Protein AF-A0A2A5DHK0-F1 (afdb_monomer_lite)

Secondary structure (DSSP, 8-state):
----------SHHHHHHHHHHHHHHH-SSPPPHHHHHHHHHHHHHHHHHHHHHHHHHHS--

pLDDT: mean 77.33, std 11.6, range [38.38, 91.44]

Foldseek 3Di:
DDDDPDDDDPDPVSVVVVVVVVCCVVPVDPDDPVNVVVVVVVVVVVVVVVVVVVVVVVPVD

Radius of gyration: 18.94 Å; chains: 1; bounding box: 35×35×50 Å

Sequence (61 aa):
MLTEPHQDITSKLLLNIRLMKLESFIYPRKLEEEDIDEDLHNLVTKYYSTWDNFIKTKHEF

Structure (mmCIF, N/CA/C/O backbone):
data_AF-A0A2A5DHK0-F1
#
_entry.id   AF-A0A2A5DHK0-F1
#
loop_
_atom_site.group_PDB
_atom_site.id
_atom_site.type_symbol
_atom_site.label_atom_id
_atom_site.label_alt_id
_atom_site.label_comp_id
_atom_site.label_asym_id
_atom_site.label_entity_id
_atom_site.label_seq_id
_atom_site.pdbx_PDB_ins_code
_atom_site.Cartn_x
_atom_site.Cartn_y
_atom_site.Cartn_z
_atom_site.occupancy
_atom_site.B_iso_or_equiv
_atom_site.auth_seq_id
_atom_site.auth_comp_id
_atom_site.auth_asym_id
_atom_site.auth_atom_id
_atom_site.pdbx_PDB_model_num
ATOM 1 N N . MET A 1 1 ? -14.611 23.169 3.284 1.00 38.38 1 MET A N 1
ATOM 2 C CA . MET A 1 1 ? -14.230 21.887 3.913 1.00 38.38 1 MET A CA 1
ATOM 3 C C . MET A 1 1 ? -13.103 22.192 4.882 1.00 38.38 1 MET A C 1
ATOM 5 O O . MET A 1 1 ? -12.127 22.793 4.455 1.00 38.38 1 MET A O 1
ATOM 9 N N . LEU A 1 2 ? -13.278 21.916 6.174 1.00 43.72 2 LEU A N 1
ATOM 10 C CA . LEU A 1 2 ? -12.232 22.131 7.177 1.00 43.72 2 LEU A CA 1
ATOM 11 C C . LEU A 1 2 ? -11.216 20.995 7.035 1.00 43.72 2 LEU A C 1
ATOM 13 O O . LEU A 1 2 ? -11.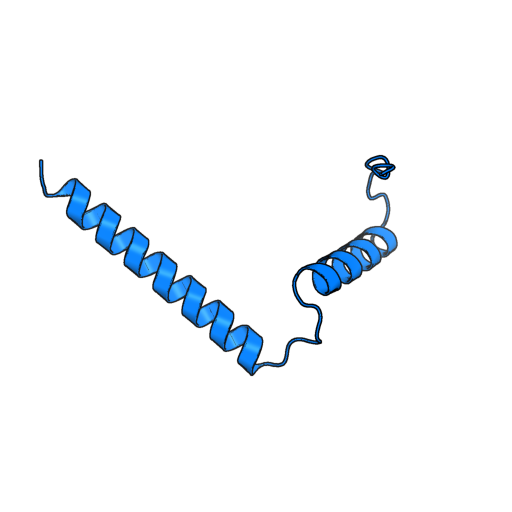547 19.844 7.301 1.00 43.72 2 LEU A O 1
ATOM 17 N N . THR A 1 3 ? -10.016 21.300 6.552 1.00 57.66 3 THR A N 1
ATOM 18 C CA . THR A 1 3 ? -8.886 20.368 6.583 1.00 57.66 3 THR A CA 1
ATOM 19 C C . THR A 1 3 ? -8.495 20.161 8.040 1.00 57.66 3 THR A C 1
ATOM 21 O O . THR A 1 3 ? -8.096 21.121 8.703 1.00 57.66 3 THR A O 1
ATOM 24 N N . GLU A 1 4 ? -8.654 18.940 8.557 1.00 59.06 4 GLU A N 1
ATOM 25 C CA . GLU A 1 4 ? -8.157 18.590 9.889 1.00 59.06 4 GLU A CA 1
ATOM 26 C C . GLU A 1 4 ? -6.665 18.963 9.980 1.00 59.06 4 GLU A C 1
ATOM 28 O O . GLU A 1 4 ? -5.897 18.612 9.080 1.00 59.06 4 GLU A O 1
ATOM 33 N N . PRO A 1 5 ? -6.232 19.696 11.021 1.00 61.88 5 PRO A N 1
ATOM 34 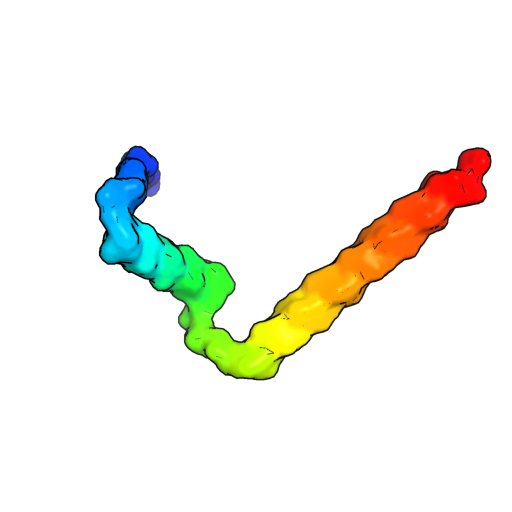C CA . PRO A 1 5 ? -4.825 20.030 11.182 1.00 61.88 5 PRO A CA 1
ATOM 35 C C . PRO A 1 5 ? -3.998 18.745 11.308 1.00 61.88 5 PRO A C 1
ATOM 37 O O . PRO A 1 5 ? -4.382 17.814 12.020 1.00 61.88 5 PRO A O 1
ATOM 40 N N . HIS A 1 6 ? -2.852 18.693 10.623 1.00 60.03 6 HIS A N 1
ATOM 41 C CA . HIS A 1 6 ? -1.904 17.589 10.743 1.00 60.03 6 HIS A CA 1
ATOM 42 C C . HIS A 1 6 ? -1.429 17.478 12.200 1.00 60.03 6 HIS A C 1
ATOM 44 O O . HIS A 1 6 ? -0.604 18.260 12.657 1.00 60.03 6 HIS A O 1
ATOM 50 N N . GLN A 1 7 ? -1.993 16.529 12.949 1.00 69.69 7 GLN A N 1
ATOM 51 C CA . GLN A 1 7 ? -1.528 16.188 14.294 1.00 69.69 7 GLN A CA 1
ATOM 52 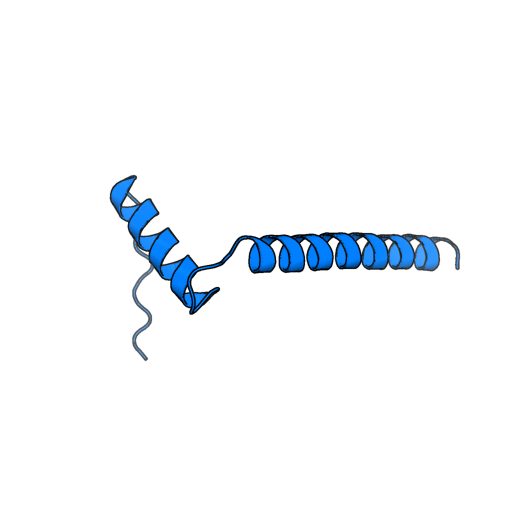C C . GLN A 1 7 ? -0.407 15.154 14.217 1.00 69.69 7 GLN A C 1
ATOM 54 O O . GLN A 1 7 ? -0.565 14.154 13.513 1.00 69.69 7 GLN A O 1
ATOM 59 N N . ASP A 1 8 ? 0.664 15.335 14.982 1.00 77.12 8 ASP A N 1
ATOM 60 C CA . ASP A 1 8 ? 1.745 14.353 15.082 1.00 77.12 8 ASP A CA 1
ATOM 61 C C . ASP A 1 8 ? 1.273 13.029 15.705 1.00 77.12 8 ASP A C 1
ATOM 63 O O . ASP A 1 8 ? 0.363 12.983 16.537 1.00 77.12 8 ASP A O 1
ATOM 67 N N . ILE A 1 9 ? 1.882 11.919 15.282 1.00 78.50 9 ILE A N 1
ATOM 68 C CA . ILE A 1 9 ? 1.614 10.587 15.837 1.00 78.50 9 ILE A CA 1
ATOM 69 C C . ILE A 1 9 ? 2.526 10.378 17.046 1.00 78.50 9 ILE A C 1
ATOM 71 O O . ILE A 1 9 ? 3.720 10.140 16.900 1.00 78.50 9 ILE A O 1
ATOM 75 N N . THR A 1 10 ? 1.956 10.442 18.247 1.00 84.19 10 THR A N 1
ATOM 76 C CA . THR A 1 10 ? 2.714 10.372 19.510 1.00 84.19 10 THR A CA 1
ATOM 77 C C . THR A 1 10 ? 2.621 9.017 20.213 1.00 84.19 10 THR A C 1
ATOM 79 O O . THR A 1 10 ? 3.248 8.814 21.251 1.00 84.19 10 THR A O 1
ATOM 82 N N . SER A 1 11 ? 1.848 8.064 19.675 1.00 91.44 11 SER A N 1
ATOM 83 C CA . SER A 1 11 ? 1.716 6.725 20.256 1.00 91.44 11 SER A CA 1
ATOM 84 C C . SER A 1 11 ? 1.458 5.640 19.211 1.00 91.44 11 SER A C 1
ATOM 86 O O . SER A 1 11 ? 0.890 5.888 18.146 1.00 91.44 11 SER A O 1
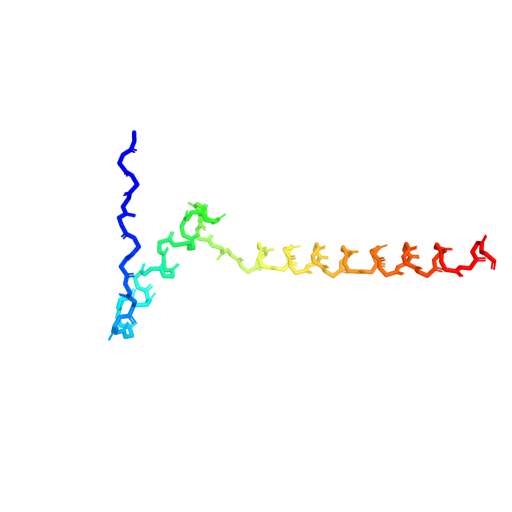ATOM 88 N N . LYS A 1 12 ? 1.820 4.396 19.555 1.00 89.12 12 LYS A N 1
ATOM 89 C CA . LYS A 1 12 ? 1.535 3.205 18.737 1.00 89.12 12 LYS A CA 1
ATOM 90 C C . LYS A 1 12 ? 0.032 3.007 18.504 1.00 89.12 12 LYS A C 1
ATOM 92 O O . LYS A 1 12 ? -0.372 2.600 17.422 1.00 89.12 12 LYS A O 1
ATOM 97 N N . LEU A 1 13 ? -0.800 3.330 19.497 1.00 89.00 13 LEU A N 1
ATOM 98 C CA . LEU A 1 13 ? -2.257 3.254 19.368 1.00 89.00 13 LEU A CA 1
ATOM 99 C C . LEU A 1 13 ? -2.783 4.265 18.336 1.00 89.00 13 LEU A C 1
ATOM 101 O O . LEU A 1 13 ? -3.585 3.901 17.480 1.00 89.00 13 LEU A O 1
ATOM 105 N N . LEU A 1 14 ? -2.294 5.510 18.381 1.00 87.31 14 LEU A N 1
ATOM 106 C CA . LEU A 1 14 ? -2.640 6.554 17.407 1.00 87.31 14 LEU A CA 1
ATOM 107 C C . LEU A 1 14 ? -2.202 6.181 15.987 1.00 87.31 14 LEU A C 1
ATOM 109 O O . LEU A 1 14 ? -2.956 6.414 15.042 1.00 87.31 14 LEU A O 1
ATOM 113 N N . LEU A 1 15 ? -1.017 5.579 15.843 1.00 85.12 15 LEU A N 1
ATOM 114 C CA . LEU A 1 15 ? -0.531 5.063 14.563 1.00 85.12 15 LEU A CA 1
ATOM 115 C C . LEU A 1 15 ? -1.490 4.011 13.997 1.00 85.12 15 LEU A C 1
ATOM 117 O O . LEU A 1 15 ? -1.951 4.154 12.869 1.00 85.12 15 LEU A O 1
ATOM 121 N N . ASN A 1 16 ? -1.842 3.006 14.801 1.00 85.75 16 ASN A N 1
ATOM 122 C CA . ASN A 1 16 ? -2.720 1.918 14.371 1.00 85.75 16 ASN A CA 1
ATOM 123 C C . ASN A 1 16 ? -4.103 2.424 13.935 1.00 85.75 16 ASN A C 1
ATOM 125 O O . ASN A 1 16 ? -4.605 2.012 12.896 1.00 85.75 16 ASN A O 1
ATOM 129 N N . ILE A 1 17 ? -4.701 3.360 14.680 1.00 86.31 17 ILE A N 1
ATOM 130 C CA . ILE A 1 17 ? -6.002 3.949 14.319 1.00 86.31 17 ILE A CA 1
ATOM 131 C C . ILE A 1 17 ? -5.919 4.692 12.980 1.00 86.31 17 ILE A C 1
ATOM 133 O O . ILE A 1 17 ? -6.830 4.595 12.158 1.00 86.31 17 ILE A O 1
ATOM 137 N N . ARG A 1 18 ? -4.837 5.444 12.745 1.00 83.56 18 ARG A N 1
ATOM 138 C CA . ARG A 1 18 ? -4.637 6.155 11.475 1.00 83.56 18 ARG A CA 1
ATOM 139 C C . ARG A 1 18 ? -4.415 5.205 10.306 1.00 83.56 18 ARG A C 1
ATOM 141 O O . ARG A 1 18 ? -4.979 5.460 9.247 1.00 83.56 18 ARG A O 1
ATOM 148 N N . LEU A 1 19 ? -3.657 4.128 10.506 1.00 85.44 19 LEU A N 1
ATOM 149 C CA . LEU A 1 19 ? -3.461 3.090 9.494 1.00 85.44 19 LEU A CA 1
ATOM 150 C C . LEU A 1 19 ? -4.789 2.428 9.117 1.00 85.44 19 LEU A C 1
ATOM 152 O O . LEU A 1 19 ? -5.116 2.413 7.940 1.00 85.44 19 LEU A O 1
ATOM 156 N N . MET A 1 20 ? -5.615 2.031 10.091 1.00 83.00 20 MET A N 1
ATOM 157 C CA . MET A 1 20 ? -6.940 1.456 9.802 1.00 83.00 20 MET A CA 1
ATOM 158 C C . MET A 1 20 ? -7.852 2.426 9.035 1.00 83.00 20 MET A C 1
ATOM 160 O O . MET A 1 20 ? -8.577 2.020 8.129 1.00 83.00 20 MET A O 1
ATOM 164 N N . LYS A 1 21 ? -7.821 3.726 9.365 1.00 81.94 21 LYS A N 1
ATOM 165 C CA . LYS A 1 21 ? -8.570 4.737 8.599 1.00 81.94 21 LYS A CA 1
ATOM 166 C C . LYS A 1 21 ? -8.065 4.825 7.158 1.00 81.94 21 LYS A C 1
ATOM 168 O O . LYS A 1 21 ? -8.877 4.817 6.240 1.00 81.94 21 LYS A O 1
ATOM 173 N N . LEU A 1 22 ? -6.751 4.893 6.956 1.00 81.56 22 LEU A N 1
ATOM 174 C CA . LEU A 1 22 ? -6.133 4.908 5.626 1.00 81.56 22 LEU A CA 1
ATOM 175 C C . LEU A 1 22 ? -6.489 3.660 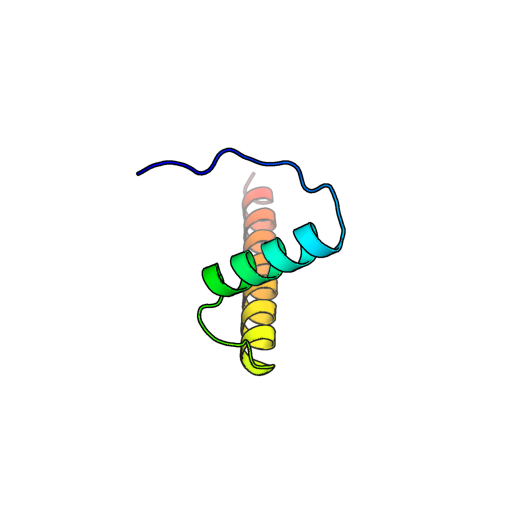4.817 1.00 81.56 22 LEU A C 1
ATOM 177 O O . LEU A 1 22 ? -6.896 3.789 3.668 1.00 81.56 22 LEU A O 1
ATOM 181 N N . GLU A 1 23 ? -6.414 2.482 5.433 1.00 78.19 23 GLU A N 1
ATOM 182 C CA . GLU A 1 23 ? -6.829 1.220 4.820 1.00 78.19 23 GLU A CA 1
ATOM 183 C C . GLU A 1 23 ? -8.282 1.289 4.351 1.00 78.19 23 GLU A C 1
ATOM 185 O O . GLU A 1 23 ? -8.543 0.958 3.204 1.00 78.19 23 GLU A O 1
ATOM 190 N N . SER A 1 24 ? -9.207 1.825 5.157 1.00 74.94 24 SER A N 1
ATOM 191 C CA . SER A 1 24 ? -10.617 1.964 4.748 1.00 74.94 24 SER A CA 1
ATOM 192 C C . SER A 1 24 ? -10.856 2.958 3.602 1.00 74.94 24 SER A C 1
ATOM 194 O O . SER A 1 24 ? -11.841 2.836 2.876 1.00 74.94 24 SER A O 1
ATOM 196 N N . PHE A 1 25 ? -9.974 3.949 3.434 1.00 76.12 25 PHE A N 1
ATOM 197 C CA . PHE A 1 25 ? -10.046 4.899 2.320 1.00 76.12 25 PHE A CA 1
ATOM 198 C C . PHE A 1 25 ? -9.499 4.314 1.019 1.00 76.12 25 PHE A C 1
ATOM 200 O O . PHE A 1 25 ? -10.032 4.609 -0.047 1.00 76.12 25 PHE A O 1
ATOM 207 N N . ILE A 1 26 ? -8.427 3.525 1.104 1.00 78.94 26 ILE A N 1
ATOM 208 C CA . ILE A 1 26 ? -7.788 2.897 -0.059 1.00 78.94 26 ILE A CA 1
ATOM 209 C C . ILE A 1 26 ? -8.600 1.670 -0.494 1.00 78.94 26 ILE A C 1
ATOM 211 O O . ILE A 1 26 ? -8.839 1.470 -1.682 1.00 78.94 26 ILE A O 1
ATOM 215 N N . TYR A 1 27 ? -9.085 0.903 0.479 1.00 77.12 27 TYR A N 1
ATOM 216 C CA . TYR A 1 27 ? -9.829 -0.331 0.293 1.00 77.12 27 TYR A CA 1
ATOM 217 C C . TYR A 1 27 ? -11.166 -0.232 1.048 1.00 77.12 27 TYR A C 1
ATOM 219 O O . TYR A 1 27 ? -11.244 -0.539 2.239 1.00 77.12 27 TYR A O 1
ATOM 227 N N . PRO A 1 28 ? -12.259 0.188 0.381 1.00 70.69 28 PRO A N 1
ATOM 228 C CA . PRO A 1 28 ? -13.573 0.348 1.016 1.00 70.69 28 PRO A CA 1
ATOM 229 C C . PRO A 1 28 ? -14.215 -0.982 1.452 1.00 70.69 28 PRO A C 1
ATOM 231 O O . PRO A 1 28 ? -15.286 -0.987 2.059 1.00 70.69 28 PRO A O 1
ATOM 234 N N . ARG A 1 29 ? -13.571 -2.113 1.145 1.00 73.75 29 ARG A N 1
ATOM 235 C CA . ARG A 1 29 ? -13.933 -3.461 1.582 1.00 73.75 29 ARG A CA 1
ATOM 236 C C . ARG A 1 29 ? -12.734 -4.126 2.249 1.00 73.75 29 ARG A C 1
ATOM 238 O O 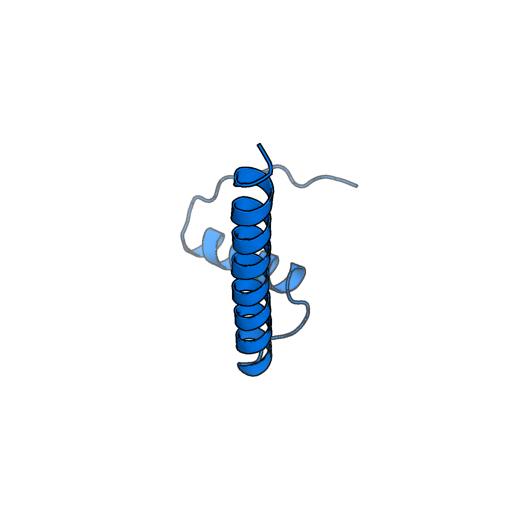. ARG A 1 29 ? -11.593 -3.767 1.970 1.00 73.75 29 ARG A O 1
ATOM 245 N N . LYS A 1 30 ? -13.004 -5.113 3.107 1.00 73.75 30 LYS A N 1
ATOM 246 C CA . LYS A 1 30 ? -11.953 -5.991 3.623 1.00 73.75 30 LYS A CA 1
ATOM 247 C C . LYS A 1 30 ? -11.303 -6.695 2.429 1.00 73.75 30 LYS A C 1
ATOM 249 O O . LYS A 1 30 ? -12.025 -7.264 1.615 1.00 73.75 30 LYS A O 1
ATOM 254 N N . LEU A 1 31 ? -9.982 -6.584 2.329 1.00 73.38 31 LEU A N 1
ATOM 255 C CA . LEU A 1 31 ? -9.210 -7.294 1.322 1.00 73.38 31 LEU A CA 1
ATOM 256 C C . LEU A 1 31 ? -9.237 -8.783 1.640 1.00 73.38 31 LEU A C 1
ATOM 258 O O . LEU A 1 31 ? -8.904 -9.183 2.762 1.00 73.38 31 LEU A O 1
ATOM 262 N N . GLU A 1 32 ? -9.650 -9.569 0.659 1.00 81.06 32 GLU A N 1
ATOM 263 C CA . GLU A 1 32 ? -9.443 -11.009 0.660 1.00 81.06 32 GLU A CA 1
ATOM 264 C C . GLU A 1 32 ? -8.072 -11.324 0.040 1.00 81.06 32 GLU A C 1
ATOM 266 O O . GLU A 1 32 ? -7.407 -10.453 -0.530 1.00 81.06 32 GLU A O 1
ATOM 271 N N . GLU A 1 33 ? -7.611 -12.562 0.197 1.00 80.06 33 GLU A N 1
ATOM 272 C CA . GLU A 1 33 ? -6.287 -12.984 -0.279 1.00 80.06 33 GLU A CA 1
ATOM 273 C C . GLU A 1 33 ? -6.157 -12.808 -1.803 1.00 80.06 33 GLU A C 1
ATOM 275 O O . GLU A 1 33 ? -5.116 -12.362 -2.283 1.00 80.06 33 GLU A O 1
ATOM 280 N N . GLU A 1 34 ? -7.247 -13.014 -2.553 1.00 80.31 34 GLU A N 1
ATOM 281 C CA . GLU A 1 34 ? -7.254 -12.820 -4.006 1.00 80.31 34 GLU A CA 1
ATOM 282 C C . GLU A 1 34 ? -7.043 -11.357 -4.420 1.00 80.31 34 GLU A C 1
ATOM 284 O O . GLU A 1 34 ? -6.398 -11.093 -5.436 1.00 80.31 34 GLU A O 1
ATOM 289 N N . ASP A 1 35 ? -7.547 -10.402 -3.631 1.00 77.75 35 ASP A N 1
ATOM 290 C CA . ASP A 1 35 ? -7.388 -8.972 -3.918 1.00 77.75 35 ASP A CA 1
ATOM 291 C C . ASP A 1 35 ? -5.916 -8.550 -3.765 1.00 77.75 35 ASP A C 1
ATOM 293 O O . ASP A 1 35 ? -5.395 -7.739 -4.532 1.00 77.75 35 ASP A O 1
ATOM 297 N N . ILE A 1 36 ? -5.232 -9.135 -2.778 1.00 79.69 36 ILE A N 1
ATOM 298 C CA . ILE A 1 36 ? -3.811 -8.895 -2.509 1.00 79.69 36 ILE A CA 1
ATOM 299 C C . ILE A 1 36 ? -2.954 -9.477 -3.637 1.00 79.69 36 ILE A C 1
ATOM 301 O O . ILE A 1 36 ? -2.032 -8.809 -4.113 1.00 79.69 36 ILE A O 1
ATOM 305 N N . ASP A 1 37 ? -3.267 -10.694 -4.081 1.00 82.81 37 ASP A N 1
ATOM 306 C CA . ASP A 1 37 ? -2.562 -11.364 -5.174 1.00 82.81 37 ASP A CA 1
ATOM 307 C C . ASP A 1 37 ? -2.717 -10.619 -6.507 1.00 82.81 37 ASP A C 1
ATOM 309 O O . ASP A 1 37 ? -1.740 -10.464 -7.249 1.00 82.81 37 ASP A O 1
ATOM 313 N N . GLU A 1 38 ? -3.916 -10.108 -6.802 1.00 84.12 38 GLU A N 1
ATOM 314 C CA . GLU A 1 38 ? -4.175 -9.294 -7.993 1.00 84.12 38 GLU A CA 1
ATOM 315 C C . GLU A 1 38 ? -3.357 -7.994 -7.973 1.00 84.12 38 GLU A C 1
ATOM 317 O O . GLU A 1 38 ? -2.674 -7.665 -8.951 1.00 84.12 38 GLU A O 1
ATOM 322 N N . ASP A 1 39 ? -3.346 -7.277 -6.848 1.00 82.81 39 ASP A N 1
ATOM 323 C CA . ASP A 1 39 ? -2.574 -6.040 -6.704 1.00 82.81 39 ASP A CA 1
ATOM 324 C C . ASP A 1 39 ? -1.059 -6.283 -6.799 1.00 82.81 39 ASP A C 1
ATOM 326 O O . ASP A 1 39 ? -0.337 -5.519 -7.455 1.00 82.81 39 ASP A O 1
ATOM 330 N N . LEU A 1 40 ? -0.561 -7.379 -6.217 1.00 83.31 40 LEU A N 1
ATOM 331 C CA . LEU A 1 40 ? 0.830 -7.820 -6.359 1.00 83.31 40 LEU A CA 1
ATOM 332 C C . LEU A 1 40 ? 1.176 -8.139 -7.815 1.00 83.31 40 LEU A C 1
ATOM 334 O O . LEU A 1 40 ? 2.210 -7.686 -8.318 1.00 83.31 40 LEU A O 1
ATOM 338 N N . HIS A 1 41 ? 0.312 -8.872 -8.517 1.00 87.19 41 HIS A N 1
ATOM 339 C CA . HIS A 1 41 ? 0.499 -9.187 -9.930 1.00 87.19 41 HIS A CA 1
ATOM 340 C C . HIS A 1 41 ? 0.553 -7.920 -10.794 1.00 87.19 41 HIS A C 1
ATOM 342 O O . HIS A 1 41 ? 1.439 -7.770 -11.646 1.00 87.19 41 HIS A O 1
ATOM 348 N N . ASN A 1 42 ? -0.350 -6.973 -10.540 1.00 86.38 42 ASN A N 1
ATOM 349 C CA . ASN A 1 42 ? -0.403 -5.688 -11.231 1.00 86.38 42 ASN A CA 1
ATOM 350 C C . ASN A 1 42 ? 0.864 -4.860 -10.983 1.00 86.38 42 ASN A C 1
ATOM 352 O O . ASN A 1 42 ? 1.427 -4.283 -11.921 1.00 86.38 42 ASN A O 1
ATOM 356 N N . LEU A 1 43 ? 1.363 -4.839 -9.743 1.00 89.56 43 LEU A N 1
ATOM 357 C CA . LEU A 1 43 ? 2.603 -4.153 -9.383 1.00 89.56 43 LEU A CA 1
ATOM 358 C C . LEU A 1 43 ? 3.813 -4.742 -10.119 1.00 89.56 43 LEU A C 1
ATOM 360 O O . LEU A 1 43 ? 4.601 -3.995 -10.705 1.00 89.56 43 LEU A O 1
ATOM 364 N N . VAL A 1 44 ? 3.944 -6.070 -10.122 1.00 88.12 44 VAL A N 1
ATOM 365 C CA . VAL A 1 44 ? 5.038 -6.780 -10.802 1.00 88.12 44 VAL A CA 1
ATOM 366 C C . VAL A 1 44 ? 4.988 -6.529 -12.309 1.00 88.12 44 VAL A C 1
ATOM 368 O O . VAL A 1 44 ? 5.999 -6.163 -12.913 1.00 88.12 44 VAL A O 1
ATOM 371 N N . THR A 1 45 ? 3.806 -6.635 -12.914 1.00 88.06 45 THR A N 1
ATOM 372 C CA . THR A 1 45 ? 3.603 -6.369 -14.345 1.00 88.06 45 THR A CA 1
ATOM 373 C C . THR A 1 45 ? 3.983 -4.934 -14.705 1.00 88.06 45 THR A C 1
ATOM 375 O O . THR A 1 45 ? 4.691 -4.701 -15.689 1.00 88.06 45 THR A O 1
ATOM 378 N N . LYS A 1 46 ? 3.582 -3.955 -13.884 1.00 87.69 46 LYS A N 1
ATOM 379 C CA . LYS A 1 46 ? 3.936 -2.543 -14.078 1.00 87.69 46 LYS A CA 1
ATOM 380 C C . LYS A 1 46 ? 5.434 -2.290 -13.937 1.00 87.69 46 LYS A C 1
ATOM 382 O O . LYS A 1 46 ? 5.990 -1.494 -14.693 1.00 87.69 46 LYS A O 1
ATOM 387 N N . TYR A 1 47 ? 6.098 -2.945 -12.988 1.00 87.12 47 TYR A N 1
ATOM 388 C CA . TYR A 1 47 ? 7.546 -2.837 -12.833 1.00 87.12 47 TYR A CA 1
ATOM 389 C C . TYR A 1 47 ? 8.268 -3.323 -14.093 1.00 87.12 47 TYR A C 1
ATOM 391 O O . TYR A 1 47 ? 9.077 -2.586 -14.657 1.00 87.12 47 TYR A O 1
ATOM 399 N N . TYR A 1 48 ? 7.929 -4.519 -14.582 1.00 87.12 48 TYR A N 1
ATOM 400 C CA . TYR A 1 48 ? 8.573 -5.078 -15.770 1.00 87.12 48 TYR A CA 1
ATOM 401 C C . TYR A 1 48 ? 8.275 -4.285 -17.040 1.00 87.12 48 TYR A C 1
ATOM 403 O O . TYR A 1 48 ? 9.188 -4.076 -17.834 1.00 87.12 48 TYR A O 1
ATOM 411 N N . SER A 1 49 ? 7.051 -3.781 -17.223 1.00 84.94 49 SER A N 1
ATOM 412 C CA . SER A 1 49 ? 6.738 -2.918 -18.369 1.00 84.94 49 SER A CA 1
ATOM 413 C C . SER A 1 49 ? 7.502 -1.593 -18.317 1.00 84.94 49 SER A C 1
ATOM 415 O O . SER A 1 49 ? 8.008 -1.124 -19.334 1.00 84.94 49 SER A O 1
ATOM 417 N N . THR A 1 50 ? 7.662 -1.012 -17.126 1.00 86.25 50 THR A N 1
ATOM 418 C CA . THR A 1 50 ? 8.464 0.203 -16.927 1.00 86.25 50 THR A CA 1
ATOM 419 C C . THR A 1 50 ? 9.946 -0.057 -17.206 1.00 86.25 50 THR A C 1
ATOM 421 O O . THR A 1 50 ? 10.604 0.763 -17.844 1.00 86.25 50 THR A O 1
ATOM 424 N N . TRP A 1 51 ? 10.467 -1.205 -16.770 1.00 82.12 51 TRP A N 1
ATOM 425 C CA . TRP A 1 51 ? 11.846 -1.624 -17.018 1.00 82.12 51 TRP A CA 1
ATOM 426 C C . TRP A 1 51 ? 12.123 -1.895 -18.501 1.00 82.12 51 TRP A C 1
ATOM 428 O O . TRP A 1 51 ? 13.122 -1.416 -19.033 1.00 82.12 51 TRP A O 1
ATOM 438 N N . ASP A 1 52 ? 11.226 -2.606 -19.184 1.00 81.50 52 ASP A N 1
ATOM 439 C CA . ASP A 1 52 ? 11.327 -2.877 -20.621 1.00 81.50 52 ASP A CA 1
ATOM 440 C C . ASP A 1 52 ? 11.287 -1.574 -21.434 1.00 81.50 52 ASP A C 1
ATOM 442 O O . ASP A 1 52 ? 12.126 -1.355 -22.309 1.00 81.50 52 ASP A O 1
ATOM 446 N N . ASN A 1 53 ? 10.392 -0.649 -21.071 1.00 80.31 53 ASN A N 1
ATOM 447 C CA . ASN A 1 53 ? 10.366 0.691 -21.654 1.00 80.31 53 ASN A CA 1
ATOM 448 C C . ASN A 1 53 ? 11.691 1.428 -21.428 1.00 80.31 53 ASN A C 1
ATOM 450 O O . ASN A 1 53 ? 12.260 1.939 -22.386 1.00 80.31 53 ASN A O 1
ATOM 454 N N . PHE A 1 54 ? 12.226 1.428 -20.203 1.00 77.25 54 PHE A N 1
ATOM 455 C CA . PHE A 1 54 ? 13.513 2.057 -19.895 1.00 77.25 54 PHE A CA 1
ATOM 456 C C . PHE A 1 54 ? 14.670 1.484 -20.729 1.00 77.25 54 PHE A C 1
ATOM 458 O O . PHE A 1 54 ? 15.479 2.251 -21.253 1.00 77.25 54 PHE A O 1
ATOM 465 N N . ILE A 1 55 ? 14.751 0.157 -20.885 1.00 79.25 55 ILE A N 1
ATOM 466 C CA . ILE A 1 55 ? 15.776 -0.491 -21.718 1.00 79.25 55 ILE A CA 1
ATOM 467 C C . ILE A 1 55 ? 15.630 -0.071 -23.182 1.00 79.25 55 ILE A C 1
ATOM 469 O O . ILE A 1 55 ? 16.624 0.303 -23.806 1.00 79.25 55 ILE A O 1
ATOM 473 N N . LYS A 1 56 ? 14.408 -0.094 -23.723 1.00 77.94 56 LYS A N 1
ATOM 474 C CA . LYS A 1 56 ? 14.137 0.275 -25.120 1.00 77.94 56 LYS A CA 1
ATOM 475 C C . LYS A 1 56 ? 14.541 1.716 -25.415 1.00 77.94 56 LYS A C 1
ATOM 477 O O . LYS A 1 56 ? 15.282 1.946 -26.363 1.00 77.94 56 LYS A O 1
ATOM 482 N N . THR A 1 57 ? 14.176 2.669 -24.554 1.00 72.38 57 THR A N 1
ATOM 483 C CA . THR A 1 57 ? 14.542 4.086 -24.746 1.00 72.38 57 THR A CA 1
ATOM 484 C C . THR A 1 57 ? 16.052 4.334 -24.641 1.00 72.38 57 THR A C 1
ATOM 486 O O . THR A 1 57 ? 16.553 5.327 -25.159 1.00 72.38 57 THR A O 1
ATOM 489 N N . LYS A 1 58 ? 16.808 3.448 -23.977 1.00 63.00 58 LYS A N 1
ATOM 490 C CA . LYS A 1 58 ? 18.264 3.579 -23.812 1.00 63.00 58 LYS A CA 1
ATOM 491 C C . LYS A 1 58 ? 19.070 3.042 -25.004 1.00 63.00 58 LYS A C 1
ATOM 493 O O . LYS A 1 58 ? 20.237 3.393 -25.132 1.00 63.00 58 LYS A O 1
ATOM 498 N N . HIS A 1 59 ? 18.470 2.200 -25.846 1.00 58.72 59 HIS A N 1
ATOM 499 C CA . HIS A 1 59 ? 19.117 1.588 -27.015 1.00 58.72 59 HIS A CA 1
ATOM 500 C C . HIS A 1 59 ? 18.753 2.251 -28.354 1.00 58.72 59 HIS A C 1
ATOM 502 O O . HIS A 1 59 ? 19.247 1.820 -29.392 1.00 58.72 59 HIS A O 1
ATOM 508 N N . GLU A 1 60 ? 17.926 3.299 -28.339 1.00 55.47 60 GLU A N 1
ATOM 509 C CA . GLU A 1 60 ? 17.565 4.097 -29.524 1.00 55.47 60 GLU A CA 1
ATOM 510 C C . GLU A 1 60 ? 18.487 5.316 -29.761 1.00 55.47 60 GLU A C 1
ATOM 512 O O . GLU A 1 60 ? 18.213 6.117 -30.654 1.00 55.47 60 GLU A O 1
ATOM 517 N N . PHE A 1 61 ? 19.584 5.449 -29.000 1.00 48.12 61 PHE A N 1
ATOM 518 C CA . PHE A 1 61 ? 20.597 6.506 -29.151 1.00 48.12 61 PHE A CA 1
ATOM 519 C C . PHE A 1 61 ? 21.949 5.963 -29.614 1.00 48.12 61 PHE A C 1
ATOM 521 O O . PHE A 1 61 ? 22.414 4.956 -29.030 1.00 48.12 61 PHE A O 1
#